Protein AF-A0A6P8Y3X9-F1 (afdb_monomer_lite)

Organism: Drosophila albomicans (NCBI:txid7291)

InterPro domains:
  IPR001878 Zinc finger, CCHC-type [PF00098] (14-30)
  IPR001878 Zinc finger, CCHC-type [PF00098] (37-53)
  IPR001878 Zinc finger, CCHC-type [PS50158] (13-30)
  IPR001878 Zinc finger, CCHC-type [PS50158] (38-53)
  IPR001878 Zinc finger, CCHC-type [SM00343] (14-30)
  IPR001878 Zinc finger, CCHC-type [SM00343] (37-53)
  IPR036875 Zinc finger, CCHC-type superfamily [SSF57756] (7-55)

Structure (mmCIF, N/CA/C/O backbone):
data_AF-A0A6P8Y3X9-F1
#
_entry.id   AF-A0A6P8Y3X9-F1
#
loop_
_atom_site.group_PDB
_atom_site.id
_atom_site.type_symbol
_atom_site.label_atom_id
_atom_site.label_alt_id
_atom_site.label_comp_id
_atom_site.label_asym_id
_atom_site.label_entity_id
_atom_site.label_seq_id
_atom_site.pdbx_PDB_ins_code
_atom_site.Cartn_x
_atom_site.Cartn_y
_atom_site.Cartn_z
_atom_site.occupancy
_atom_site.B_iso_or_equiv
_atom_site.auth_seq_id
_atom_site.auth_comp_id
_atom_site.auth_asym_id
_atom_site.auth_atom_id
_atom_site.pdbx_PDB_model_num
ATOM 1 N N . MET A 1 1 ? 25.441 -7.814 -16.741 1.00 44.72 1 MET A N 1
ATOM 2 C CA . MET A 1 1 ? 24.000 -8.150 -16.695 1.00 44.72 1 MET A CA 1
ATOM 3 C C . MET A 1 1 ? 23.579 -8.138 -15.232 1.00 44.72 1 MET A C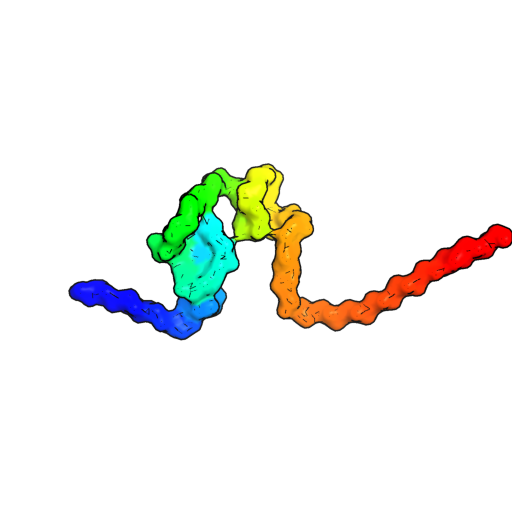 1
ATOM 5 O O . MET A 1 1 ? 24.202 -8.826 -14.435 1.00 44.72 1 MET A O 1
ATOM 9 N N . GLY A 1 2 ? 22.674 -7.224 -14.868 1.00 48.69 2 GLY A N 1
ATOM 10 C CA . GLY A 1 2 ? 22.364 -6.851 -13.485 1.00 48.69 2 GLY A CA 1
ATOM 11 C C . GLY A 1 2 ? 21.638 -7.952 -12.720 1.00 48.69 2 GLY A C 1
ATOM 12 O O . GLY A 1 2 ? 20.591 -8.424 -13.147 1.00 48.69 2 GLY A O 1
ATOM 13 N N . GLY A 1 3 ? 22.209 -8.354 -11.585 1.00 47.25 3 GLY A N 1
ATOM 14 C CA . GLY A 1 3 ? 21.597 -9.325 -10.692 1.00 47.25 3 GLY A CA 1
ATOM 15 C C . GLY A 1 3 ? 20.396 -8.721 -9.976 1.00 47.25 3 GLY A C 1
ATOM 16 O O . GLY A 1 3 ? 20.562 -7.931 -9.049 1.00 47.25 3 GLY A O 1
ATOM 17 N N . THR A 1 4 ? 19.191 -9.144 -10.343 1.00 52.66 4 THR A N 1
ATOM 18 C CA . THR A 1 4 ? 18.017 -9.058 -9.469 1.00 52.66 4 THR A CA 1
ATOM 19 C C . THR A 1 4 ? 18.179 -10.100 -8.364 1.00 52.66 4 THR A C 1
ATOM 21 O O . THR A 1 4 ? 17.532 -11.144 -8.367 1.00 52.66 4 THR A O 1
ATOM 24 N N . LYS A 1 5 ? 19.109 -9.865 -7.431 1.00 56.16 5 LYS A N 1
ATOM 25 C CA . LYS A 1 5 ? 19.138 -10.625 -6.184 1.00 56.16 5 LYS A CA 1
ATOM 26 C C . LYS A 1 5 ? 17.924 -10.162 -5.389 1.00 56.16 5 LYS A C 1
ATOM 28 O O . LYS A 1 5 ? 17.970 -9.114 -4.753 1.00 56.16 5 LYS A O 1
ATOM 33 N N . THR A 1 6 ? 16.828 -10.910 -5.461 1.00 59.91 6 THR A N 1
ATOM 34 C CA . THR A 1 6 ? 15.758 -10.851 -4.464 1.00 59.91 6 THR A CA 1
ATOM 35 C C . THR A 1 6 ? 16.357 -11.374 -3.161 1.00 59.91 6 THR A C 1
ATOM 37 O O . THR A 1 6 ? 16.225 -12.549 -2.828 1.00 59.91 6 THR A O 1
ATOM 40 N N . THR A 1 7 ? 17.151 -10.537 -2.492 1.00 61.66 7 THR A N 1
ATOM 41 C CA . THR A 1 7 ? 17.697 -10.854 -1.178 1.00 61.66 7 THR A CA 1
ATOM 42 C C . THR A 1 7 ? 16.525 -10.982 -0.216 1.00 61.66 7 THR A C 1
ATOM 44 O O . THR A 1 7 ? 15.503 -10.314 -0.368 1.00 61.66 7 THR A O 1
ATOM 47 N N . GLU A 1 8 ? 16.643 -11.865 0.765 1.00 62.62 8 GLU A N 1
ATOM 48 C CA . GLU A 1 8 ? 15.593 -12.170 1.744 1.00 62.62 8 GLU A CA 1
ATOM 49 C C . GLU A 1 8 ? 15.091 -10.913 2.491 1.00 62.62 8 GLU A C 1
ATOM 51 O O . GLU A 1 8 ? 13.970 -10.878 2.996 1.00 62.62 8 GLU A O 1
ATOM 56 N N . GLU A 1 9 ? 15.864 -9.824 2.467 1.00 62.22 9 GLU A N 1
ATOM 57 C CA . GLU A 1 9 ? 15.452 -8.489 2.904 1.00 62.22 9 GLU A CA 1
ATOM 58 C C . GLU A 1 9 ? 14.264 -7.904 2.124 1.00 62.22 9 GLU A C 1
ATOM 60 O O . GLU A 1 9 ? 13.431 -7.217 2.719 1.00 62.22 9 GLU A O 1
ATOM 65 N N . ASP A 1 10 ? 14.147 -8.153 0.816 1.00 62.12 10 ASP A N 1
ATOM 66 C CA . ASP A 1 10 ? 13.042 -7.637 -0.004 1.00 62.12 10 ASP A CA 1
ATOM 67 C C . ASP A 1 10 ? 11.692 -8.248 0.393 1.00 62.12 10 ASP A C 1
ATOM 69 O O . ASP A 1 10 ? 10.655 -7.588 0.340 1.00 62.12 10 ASP A O 1
ATOM 73 N N . ASN A 1 11 ? 11.712 -9.473 0.926 1.00 67.50 11 ASN A N 1
ATOM 74 C CA . ASN A 1 11 ? 10.528 -10.097 1.512 1.00 67.50 11 ASN A CA 1
ATOM 75 C C . ASN A 1 11 ? 9.993 -9.310 2.721 1.00 67.50 11 ASN A C 1
ATOM 77 O O . ASN A 1 11 ? 8.784 -9.288 2.971 1.00 67.50 11 ASN A O 1
ATOM 81 N N . ASN A 1 12 ? 10.867 -8.621 3.461 1.00 74.38 12 ASN A N 1
ATOM 82 C CA . ASN A 1 12 ? 10.449 -7.752 4.559 1.00 74.38 12 ASN A CA 1
ATOM 83 C C . ASN A 1 12 ? 10.096 -6.330 4.082 1.00 74.38 12 ASN A C 1
ATOM 85 O O . ASN A 1 12 ? 9.261 -5.651 4.695 1.00 74.38 12 ASN A O 1
ATOM 89 N N . ARG A 1 13 ? 10.678 -5.879 2.964 1.00 82.94 13 ARG A N 1
ATOM 90 C CA . ARG A 1 13 ? 10.383 -4.567 2.376 1.00 82.94 13 ARG A CA 1
ATOM 91 C C . ARG A 1 13 ? 8.962 -4.533 1.811 1.00 82.94 13 ARG A C 1
ATOM 93 O O . ARG A 1 13 ? 8.444 -5.490 1.240 1.00 82.94 13 ARG A O 1
ATOM 100 N N . ARG A 1 14 ? 8.295 -3.395 2.010 1.00 86.69 14 ARG A N 1
ATOM 101 C CA . ARG A 1 14 ? 6.975 -3.120 1.432 1.00 86.69 14 ARG A CA 1
ATOM 102 C C . ARG A 1 14 ? 7.141 -2.245 0.204 1.00 86.69 14 ARG A C 1
ATOM 104 O O . ARG A 1 14 ? 7.865 -1.257 0.228 1.00 86.69 14 ARG A O 1
ATOM 111 N N . CYS A 1 15 ? 6.409 -2.567 -0.846 1.00 88.94 15 CYS A N 1
ATOM 112 C CA . CYS A 1 15 ? 6.275 -1.750 -2.031 1.00 88.94 15 CYS A CA 1
ATOM 113 C C . CYS A 1 15 ? 5.687 -0.382 -1.666 1.00 88.94 15 CYS A C 1
ATOM 115 O O . CYS A 1 15 ? 4.567 -0.290 -1.169 1.00 88.94 15 CYS A O 1
ATOM 117 N N . HIS A 1 16 ? 6.407 0.697 -1.965 1.00 86.44 16 HIS A N 1
ATOM 118 C CA . HIS A 1 16 ? 5.937 2.061 -1.692 1.00 86.44 16 HIS A CA 1
ATOM 119 C C . HIS A 1 16 ? 4.745 2.476 -2.577 1.00 86.44 16 HIS A C 1
ATOM 121 O O . HIS A 1 16 ? 4.070 3.453 -2.279 1.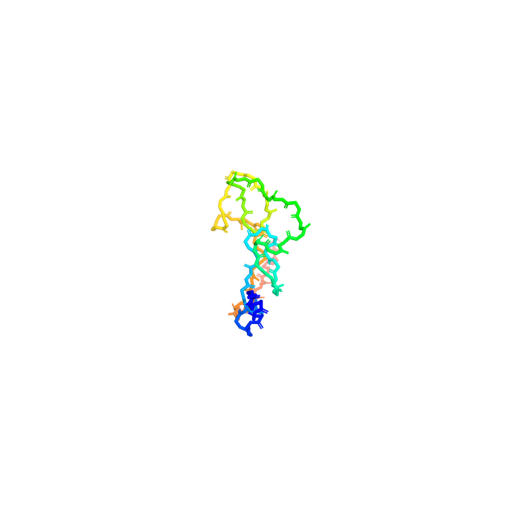00 86.44 16 HIS A O 1
ATOM 127 N N . ASN A 1 17 ? 4.449 1.738 -3.651 1.00 88.31 17 ASN A N 1
ATOM 128 C CA . ASN A 1 17 ? 3.290 2.020 -4.496 1.00 88.31 17 ASN A CA 1
ATOM 129 C C . ASN A 1 17 ? 1.999 1.401 -3.933 1.00 88.31 17 ASN A C 1
ATOM 131 O O . ASN A 1 17 ? 0.997 2.090 -3.759 1.00 88.31 17 ASN A O 1
ATOM 135 N N . CYS A 1 18 ? 2.031 0.098 -3.629 1.00 87.62 18 CYS A N 1
ATOM 136 C CA . CYS A 1 18 ? 0.841 -0.687 -3.280 1.00 87.62 18 CYS A CA 1
ATOM 137 C C . CYS A 1 18 ? 0.844 -1.267 -1.856 1.00 87.62 18 CYS A C 1
ATOM 139 O O . CYS A 1 18 ? -0.060 -2.026 -1.505 1.00 87.62 18 CYS A O 1
ATOM 141 N N . ASN A 1 19 ? 1.871 -0.968 -1.057 1.00 84.19 19 ASN A N 1
ATOM 142 C CA . ASN A 1 19 ? 2.063 -1.432 0.322 1.00 84.19 19 ASN A CA 1
ATOM 143 C C . ASN A 1 19 ? 2.109 -2.971 0.495 1.00 84.19 19 ASN A C 1
ATOM 145 O O . ASN A 1 19 ? 1.978 -3.481 1.607 1.00 84.19 19 ASN A O 1
ATOM 149 N N . SER A 1 20 ? 2.307 -3.721 -0.596 1.00 84.44 20 SER A N 1
ATOM 150 C CA . SER A 1 20 ? 2.464 -5.186 -0.589 1.00 84.44 20 SER A CA 1
ATOM 151 C C . SER A 1 20 ? 3.934 -5.581 -0.429 1.00 84.44 20 SER A C 1
ATOM 153 O O . SER A 1 20 ? 4.812 -4.798 -0.769 1.00 84.44 20 SER A O 1
ATOM 155 N N . ARG A 1 21 ? 4.216 -6.773 0.100 1.00 86.50 21 ARG A N 1
ATOM 156 C CA . ARG A 1 21 ? 5.587 -7.290 0.278 1.00 86.50 21 ARG A CA 1
ATOM 157 C C . ARG A 1 21 ? 6.058 -8.113 -0.924 1.00 86.50 21 ARG A C 1
ATOM 159 O O . ARG A 1 21 ? 5.244 -8.462 -1.780 1.00 86.50 21 ARG A O 1
ATOM 166 N N . GLY A 1 22 ? 7.358 -8.411 -0.961 1.00 87.38 22 GLY A N 1
ATOM 167 C CA . GLY A 1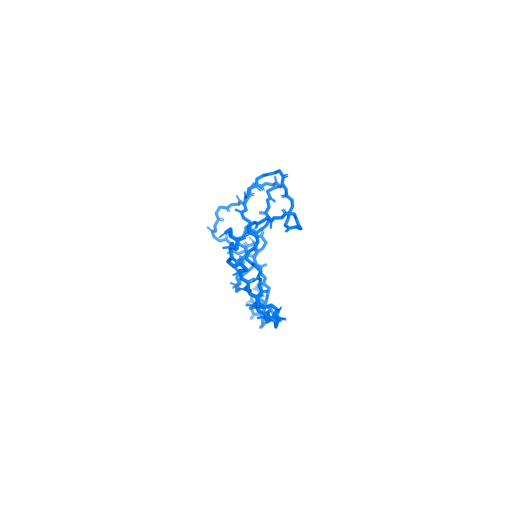 22 ? 7.986 -9.277 -1.967 1.00 87.38 22 GLY A CA 1
ATOM 168 C C . GLY A 1 22 ? 8.282 -8.594 -3.303 1.00 87.38 22 GLY A C 1
ATOM 169 O O . GLY A 1 22 ? 8.532 -9.279 -4.290 1.00 87.38 22 GLY A O 1
ATOM 170 N N . HIS A 1 23 ? 8.162 -7.264 -3.355 1.00 90.25 23 HIS A N 1
ATOM 171 C CA . HIS A 1 23 ? 8.645 -6.440 -4.458 1.00 90.25 23 HIS A CA 1
ATOM 172 C C . HIS A 1 23 ? 8.789 -4.974 -4.022 1.00 90.25 23 HIS A C 1
ATOM 174 O O . HIS A 1 23 ? 8.119 -4.500 -3.096 1.00 90.25 23 HIS A O 1
ATOM 180 N N . LEU A 1 24 ? 9.594 -4.211 -4.763 1.00 88.38 24 LEU A N 1
ATOM 181 C CA . LEU A 1 24 ? 9.736 -2.761 -4.604 1.00 88.38 24 LEU A CA 1
ATOM 182 C C . LEU A 1 24 ? 8.789 -1.988 -5.529 1.00 88.38 24 LEU A C 1
ATOM 184 O O . LEU A 1 24 ? 8.259 -2.519 -6.500 1.00 88.38 24 LEU A O 1
ATOM 188 N N . ALA A 1 25 ? 8.633 -0.683 -5.286 1.00 86.88 25 ALA A N 1
ATOM 189 C CA . ALA A 1 25 ? 7.819 0.191 -6.140 1.00 86.88 25 ALA A CA 1
ATOM 190 C C . ALA A 1 25 ? 8.273 0.217 -7.611 1.00 86.88 25 ALA A C 1
ATOM 192 O O . ALA A 1 25 ? 7.444 0.428 -8.489 1.00 86.88 25 ALA A O 1
ATOM 193 N N . LYS A 1 26 ? 9.563 -0.035 -7.870 1.00 87.06 26 LYS A N 1
ATOM 194 C CA . LYS A 1 26 ? 10.130 -0.138 -9.224 1.00 87.06 26 LYS A CA 1
ATOM 195 C C . LYS A 1 26 ? 9.606 -1.357 -9.995 1.00 87.06 26 LYS A C 1
ATOM 197 O O . LYS A 1 26 ? 9.386 -1.259 -11.192 1.00 87.06 26 LYS A O 1
ATOM 202 N N . GLU A 1 27 ? 9.323 -2.444 -9.279 1.00 89.00 27 GLU A N 1
ATOM 203 C CA . GLU A 1 27 ? 8.837 -3.720 -9.823 1.00 89.00 27 GLU A CA 1
ATOM 204 C C . GLU A 1 27 ? 7.303 -3.849 -9.727 1.00 89.00 27 GLU A C 1
ATOM 206 O O . GLU A 1 27 ? 6.717 -4.891 -10.026 1.00 89.00 27 GLU A O 1
ATOM 211 N N . CYS A 1 28 ? 6.617 -2.804 -9.253 1.00 90.56 28 CYS A N 1
ATOM 212 C CA . CYS A 1 28 ? 5.185 -2.860 -9.006 1.00 90.56 28 CYS A CA 1
ATOM 213 C C . CYS A 1 28 ? 4.393 -2.769 -10.314 1.00 90.56 28 CYS A C 1
ATOM 215 O O . CYS A 1 28 ? 4.436 -1.759 -11.008 1.00 90.56 28 CYS A O 1
ATOM 217 N N . ARG A 1 29 ? 3.588 -3.797 -10.597 1.00 91.50 29 ARG A N 1
ATOM 218 C CA . ARG A 1 29 ? 2.695 -3.845 -11.772 1.00 91.50 29 ARG A CA 1
ATOM 219 C C . ARG A 1 29 ? 1.359 -3.122 -11.574 1.00 91.50 29 ARG A C 1
ATOM 221 O O . ARG A 1 29 ? 0.533 -3.100 -12.480 1.00 91.50 29 ARG A O 1
ATOM 228 N N . LYS A 1 30 ? 1.107 -2.579 -10.379 1.00 88.94 30 LYS A N 1
ATOM 229 C CA . LYS A 1 30 ? -0.097 -1.782 -10.110 1.00 88.94 30 LYS A CA 1
ATOM 230 C C . LYS A 1 30 ? 0.069 -0.370 -10.680 1.00 88.94 30 LYS A C 1
ATOM 232 O O . LYS A 1 30 ? 1.203 0.109 -10.737 1.00 88.94 30 LYS A O 1
ATOM 237 N N . PRO A 1 31 ? -1.031 0.318 -11.039 1.00 89.00 31 PRO A N 1
ATOM 238 C CA . PRO A 1 31 ? -0.968 1.724 -11.426 1.00 89.00 31 PRO A CA 1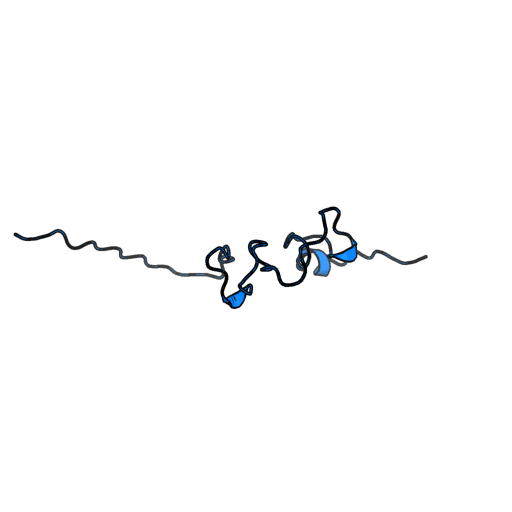
ATOM 239 C C . PRO A 1 31 ? -0.232 2.545 -10.364 1.00 89.00 31 PRO A C 1
ATOM 241 O O . PRO A 1 31 ? -0.288 2.231 -9.168 1.00 89.00 31 PRO A O 1
ATOM 244 N N . LYS A 1 32 ? 0.495 3.572 -10.811 1.00 87.31 32 LYS A N 1
ATOM 245 C CA . LYS A 1 32 ? 1.191 4.488 -9.906 1.00 87.31 32 LYS A CA 1
ATOM 246 C C . LYS A 1 32 ? 0.158 5.186 -9.024 1.00 87.31 32 LYS A C 1
ATOM 248 O O . LYS A 1 32 ? -0.859 5.658 -9.522 1.00 87.31 32 LYS A O 1
ATOM 253 N N . ARG A 1 33 ? 0.422 5.239 -7.721 1.00 85.88 33 ARG A N 1
ATOM 254 C CA . ARG A 1 33 ? -0.366 6.038 -6.782 1.00 85.88 33 ARG A CA 1
ATOM 255 C C . ARG A 1 33 ? -0.275 7.517 -7.143 1.00 85.88 33 ARG A C 1
ATOM 257 O O . ARG A 1 33 ? 0.784 7.986 -7.566 1.00 85.88 33 ARG A O 1
ATOM 264 N N . GLU A 1 34 ? -1.353 8.237 -6.871 1.00 87.88 34 GLU A N 1
ATOM 265 C CA . GLU A 1 34 ? -1.359 9.695 -6.942 1.00 87.88 34 GLU A CA 1
ATOM 266 C C . GLU A 1 34 ? -0.305 10.270 -5.976 1.00 87.88 34 GLU A C 1
ATOM 268 O O . GLU A 1 34 ? -0.255 9.860 -4.801 1.00 87.88 34 GLU A O 1
ATOM 273 N N . PRO A 1 35 ? 0.568 11.184 -6.433 1.00 85.75 35 PRO A N 1
ATOM 274 C CA . PRO A 1 35 ? 1.554 11.820 -5.571 1.00 85.75 35 PRO A CA 1
ATOM 275 C C . PRO A 1 35 ? 0.847 12.603 -4.458 1.00 85.75 35 PRO A C 1
ATOM 277 O O . PRO A 1 35 ? -0.094 13.348 -4.701 1.00 85.75 35 PRO A O 1
ATOM 280 N N . GLY A 1 36 ? 1.286 12.415 -3.213 1.00 85.88 36 GLY A N 1
ATOM 281 C CA . GLY A 1 36 ? 0.664 13.058 -2.047 1.00 85.88 36 GLY A CA 1
ATOM 282 C C . GLY A 1 36 ? -0.551 12.327 -1.465 1.00 85.88 36 GLY A C 1
ATOM 283 O O . GLY A 1 36 ? -1.069 12.750 -0.434 1.00 85.88 36 GLY A O 1
ATOM 284 N N . SER A 1 37 ? -0.975 11.202 -2.046 1.00 89.75 37 SER A N 1
ATOM 285 C CA . SER A 1 37 ? -1.984 10.351 -1.406 1.00 89.75 37 SER A CA 1
ATOM 286 C C . SER A 1 37 ? -1.445 9.715 -0.114 1.00 89.75 37 SER A C 1
ATOM 288 O O . SER A 1 37 ? -0.241 9.726 0.170 1.00 89.75 37 SER A O 1
ATOM 290 N N . CYS A 1 38 ? -2.316 9.082 0.667 1.00 89.38 38 CYS A N 1
ATOM 291 C CA . CYS A 1 38 ? -1.975 8.321 1.864 1.00 89.38 38 CYS A CA 1
ATOM 292 C C . CYS A 1 38 ? -1.384 6.947 1.510 1.00 89.38 38 CYS A C 1
ATOM 294 O O . CYS A 1 38 ? -1.918 6.232 0.658 1.00 89.38 38 CYS A O 1
ATOM 296 N N . TYR A 1 39 ? -0.266 6.555 2.129 1.00 86.81 39 TYR A N 1
ATOM 297 C CA . TYR A 1 39 ? 0.412 5.282 1.816 1.00 86.81 39 TYR A CA 1
ATOM 298 C C . TYR A 1 39 ? -0.340 4.044 2.324 1.00 86.81 39 TYR A C 1
ATOM 300 O O . TYR A 1 39 ? -0.113 2.942 1.830 1.00 86.81 39 TYR A O 1
ATOM 308 N N . ALA A 1 40 ? -1.236 4.210 3.300 1.00 84.06 40 ALA A N 1
ATOM 309 C CA . ALA A 1 40 ? -2.006 3.106 3.867 1.00 84.06 40 ALA A CA 1
ATOM 310 C C . ALA A 1 40 ? -3.339 2.858 3.144 1.00 84.06 40 ALA A C 1
ATOM 312 O O . ALA A 1 40 ? -3.701 1.696 2.973 1.00 84.06 40 ALA A O 1
ATOM 313 N N . CYS A 1 41 ? -4.062 3.909 2.733 1.00 87.00 41 CYS A N 1
ATOM 314 C CA . CYS A 1 41 ? -5.388 3.776 2.110 1.00 87.00 41 CYS A CA 1
ATOM 315 C C . CYS A 1 41 ? -5.505 4.329 0.682 1.00 87.00 41 CYS A C 1
ATOM 317 O O . CYS A 1 41 ? -6.482 4.014 0.012 1.00 87.00 41 CYS A O 1
ATOM 319 N N . GLY A 1 42 ? -4.543 5.125 0.203 1.00 87.06 42 GLY A N 1
ATOM 320 C CA . GLY A 1 42 ? -4.574 5.718 -1.141 1.00 87.06 42 GLY A CA 1
ATOM 321 C C . GLY A 1 42 ? -5.414 6.992 -1.288 1.00 87.06 42 GLY A C 1
ATOM 322 O O . GLY A 1 42 ? -5.453 7.545 -2.378 1.00 87.06 42 GLY A O 1
ATOM 323 N N . GLU A 1 43 ? -6.052 7.488 -0.225 1.00 89.12 43 GLU A N 1
ATOM 324 C CA . GLU A 1 43 ? -6.840 8.731 -0.273 1.00 89.12 43 GLU A CA 1
ATOM 325 C C . GLU A 1 43 ? -5.966 9.982 -0.134 1.00 89.12 43 GLU A C 1
ATOM 327 O O . GLU A 1 43 ? -4.915 9.946 0.504 1.00 89.12 43 GLU A O 1
ATOM 332 N N . MET A 1 44 ? -6.417 11.096 -0.706 1.00 90.88 44 MET A N 1
ATOM 333 C CA . MET A 1 44 ? -5.773 12.405 -0.569 1.00 90.88 44 MET A CA 1
ATOM 334 C C . MET A 1 44 ? -6.160 13.093 0.752 1.00 90.88 44 MET A C 1
ATOM 336 O O . MET A 1 44 ? -7.134 12.720 1.406 1.00 90.88 44 MET A O 1
ATOM 340 N N . GLY A 1 45 ? -5.393 14.116 1.142 1.00 91.50 45 GLY A N 1
ATOM 341 C CA . GLY A 1 45 ? -5.721 14.997 2.272 1.00 91.50 45 GLY A CA 1
ATOM 342 C C . GLY A 1 45 ? -5.195 14.555 3.640 1.00 91.50 45 GLY A C 1
ATOM 343 O O . GLY A 1 45 ? -5.418 15.257 4.617 1.00 91.50 45 GLY A O 1
ATOM 344 N N . HIS A 1 46 ? -4.492 13.422 3.731 1.00 92.25 46 HIS A N 1
ATOM 345 C CA . HIS A 1 46 ? -3.810 13.006 4.958 1.00 92.25 46 HIS A CA 1
ATOM 346 C C . HIS A 1 46 ? -2.591 12.125 4.667 1.00 92.25 46 HIS A C 1
ATOM 348 O O . HIS A 1 46 ? -2.529 11.421 3.655 1.00 92.25 46 HIS A O 1
ATOM 354 N N . PHE A 1 47 ? -1.636 12.105 5.595 1.00 88.94 47 PHE A N 1
ATOM 355 C CA . PHE A 1 47 ? -0.491 11.199 5.536 1.00 88.94 47 PHE A CA 1
ATOM 356 C C . PHE A 1 47 ? -0.777 9.874 6.250 1.00 88.94 47 PHE A C 1
ATOM 358 O O . PHE A 1 47 ? -1.721 9.742 7.025 1.00 88.94 47 PHE A O 1
ATOM 365 N N . ILE A 1 48 ? 0.080 8.869 6.044 1.00 85.25 48 ILE A N 1
ATOM 366 C CA . ILE A 1 48 ? -0.038 7.559 6.714 1.00 85.25 48 ILE A CA 1
ATOM 367 C C . ILE A 1 48 ? -0.096 7.661 8.247 1.00 85.25 48 ILE A C 1
ATOM 369 O O . ILE A 1 48 ? -0.736 6.828 8.890 1.00 85.25 48 ILE A O 1
ATOM 373 N N . ALA A 1 49 ? 0.540 8.687 8.819 1.00 86.12 49 ALA A N 1
ATOM 374 C CA . ALA A 1 49 ? 0.514 8.975 10.249 1.00 86.12 49 ALA A CA 1
ATOM 375 C C . ALA A 1 49 ? -0.901 9.311 10.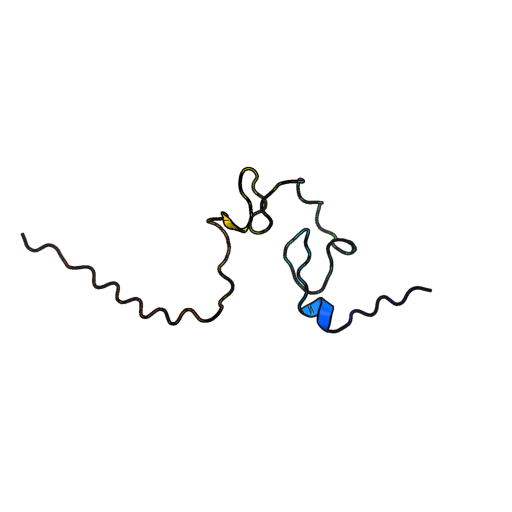753 1.00 86.12 49 ALA A C 1
ATOM 377 O O . ALA A 1 49 ? -1.288 8.867 11.831 1.00 86.12 49 ALA A O 1
ATOM 378 N N . GLU A 1 50 ? -1.690 10.004 9.934 1.00 88.00 50 GLU A N 1
ATOM 379 C CA . GLU A 1 50 ? -3.044 10.479 10.241 1.00 88.00 50 GLU A CA 1
ATOM 380 C C . GLU A 1 50 ? -4.133 9.588 9.619 1.00 88.00 50 GLU A C 1
ATOM 382 O O . GLU A 1 50 ? -5.331 9.861 9.710 1.00 88.00 50 GLU A O 1
ATOM 387 N N . CYS A 1 51 ? -3.734 8.480 8.988 1.00 89.38 51 CYS A N 1
ATOM 388 C CA . CYS A 1 51 ? -4.658 7.575 8.328 1.00 89.38 51 CYS A CA 1
ATOM 389 C C . CYS A 1 51 ? -5.492 6.789 9.340 1.00 89.38 51 CYS A C 1
ATOM 391 O O . CYS A 1 51 ? -5.049 5.783 9.905 1.00 89.38 51 CYS A O 1
ATOM 393 N N . LYS A 1 52 ? -6.758 7.188 9.492 1.00 86.81 52 LYS A N 1
ATOM 394 C CA . LYS A 1 52 ? -7.752 6.465 10.303 1.00 86.81 52 LYS A CA 1
ATOM 395 C C . LYS A 1 52 ? -8.028 5.048 9.787 1.00 86.81 52 LYS A C 1
ATOM 397 O O . LYS A 1 52 ? -8.417 4.178 10.557 1.00 86.81 52 LYS A O 1
ATOM 402 N N . LYS A 1 53 ? -7.781 4.803 8.495 1.00 82.12 53 LYS A N 1
ATOM 403 C CA . LYS A 1 53 ? -7.942 3.501 7.830 1.00 82.12 53 LYS A CA 1
ATOM 404 C C . LYS A 1 53 ? -6.683 2.626 7.888 1.00 82.12 53 LYS A C 1
ATOM 406 O O . LYS A 1 53 ? -6.666 1.561 7.267 1.00 82.12 53 LYS A O 1
ATOM 411 N N . LYS A 1 54 ? -5.614 3.026 8.601 1.00 72.88 54 LYS A N 1
ATOM 412 C CA . LYS A 1 54 ? -4.418 2.178 8.706 1.00 72.88 54 LYS A CA 1
ATOM 413 C C . LYS A 1 54 ? -4.809 0.873 9.403 1.00 72.88 54 LYS A C 1
ATOM 415 O O . LYS A 1 54 ? -5.192 0.870 10.573 1.00 72.88 54 LYS A O 1
ATOM 420 N N . LYS A 1 55 ? -4.695 -0.256 8.700 1.00 64.06 55 LYS A N 1
ATOM 421 C CA . LYS A 1 55 ? -4.738 -1.569 9.350 1.00 64.06 55 LYS A CA 1
ATOM 422 C C . LYS A 1 55 ? -3.549 -1.596 10.300 1.00 64.06 55 LYS A C 1
ATOM 424 O O . LYS A 1 55 ? -2.406 -1.620 9.840 1.00 64.06 55 LYS A O 1
ATOM 429 N N . LYS A 1 56 ? -3.806 -1.483 11.610 1.00 57.53 56 LYS A N 1
ATOM 430 C CA . LYS A 1 56 ? -2.772 -1.625 12.636 1.00 57.53 56 LYS A CA 1
ATOM 431 C C . LYS A 1 56 ? -2.125 -2.98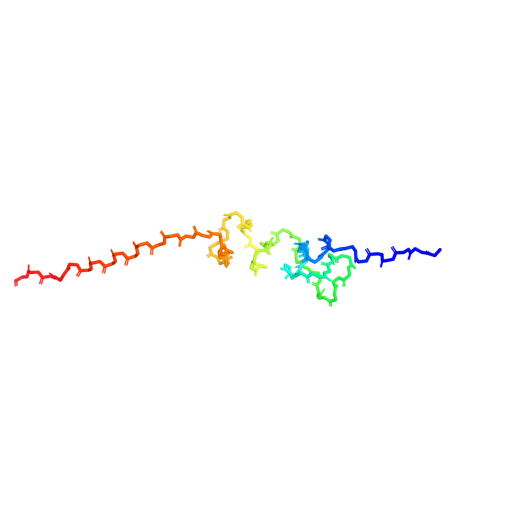2 12.381 1.00 57.53 56 LYS A C 1
ATOM 433 O O . LYS A 1 56 ? -2.749 -4.013 12.606 1.00 57.53 56 LYS A O 1
ATOM 438 N N . GLY A 1 57 ? -0.912 -2.978 11.827 1.00 54.47 57 GLY A N 1
ATOM 439 C CA . GLY A 1 57 ? -0.082 -4.169 11.844 1.00 54.47 57 GLY A CA 1
ATOM 440 C C . GLY A 1 57 ? -0.017 -4.593 13.299 1.00 54.47 57 GLY A C 1
ATOM 441 O O . GLY A 1 57 ? 0.281 -3.757 14.150 1.00 54.47 57 GLY A O 1
ATOM 442 N N . VAL A 1 58 ? -0.421 -5.827 13.573 1.00 48.97 58 VAL A N 1
ATOM 443 C CA . VAL A 1 58 ? -0.414 -6.425 14.903 1.00 48.97 58 VAL A CA 1
ATOM 444 C C . VAL A 1 58 ? 1.037 -6.461 15.386 1.00 48.97 58 VAL A C 1
ATOM 446 O O . VAL A 1 58 ? 1.757 -7.427 15.181 1.00 48.97 58 VAL A O 1
ATOM 449 N N . GLY A 1 59 ? 1.494 -5.356 15.963 1.00 50.47 59 GLY A N 1
ATOM 450 C CA . GLY A 1 59 ? 2.527 -5.339 16.976 1.00 50.47 59 GLY A CA 1
ATOM 451 C C . GLY A 1 59 ? 1.783 -5.420 18.295 1.00 50.47 59 GLY A C 1
ATOM 452 O O . GLY A 1 59 ? 1.266 -4.407 18.749 1.00 50.47 59 GLY A O 1
ATOM 453 N N . VAL A 1 60 ? 1.623 -6.644 18.801 1.00 53.78 60 VAL A N 1
ATOM 454 C CA . VAL A 1 60 ? 1.316 -6.979 20.202 1.00 53.78 60 VAL A CA 1
ATOM 455 C C . VAL A 1 60 ? 0.531 -5.914 20.986 1.00 53.78 60 VAL A C 1
ATOM 457 O O . VAL A 1 60 ? 1.037 -5.299 21.919 1.00 53.78 60 VAL A O 1
ATOM 460 N N . LEU A 1 61 ? -0.742 -5.703 20.646 1.00 52.44 61 LEU A N 1
ATOM 461 C CA . LEU A 1 61 ? -1.665 -5.104 21.607 1.00 52.44 61 LEU A CA 1
ATOM 462 C C . LEU A 1 61 ? -2.187 -6.245 22.480 1.00 52.44 61 LEU A C 1
ATOM 464 O O . LEU A 1 61 ? -3.099 -6.963 22.076 1.00 52.44 61 LEU A O 1
ATOM 468 N N . ASN A 1 62 ? -1.601 -6.405 23.669 1.00 56.19 62 ASN A N 1
ATOM 469 C CA . ASN A 1 62 ? -2.270 -7.053 24.798 1.00 56.19 62 ASN A CA 1
ATOM 470 C C . ASN A 1 62 ? -3.497 -6.204 25.152 1.00 56.19 62 ASN A C 1
ATOM 472 O O . ASN A 1 62 ? -3.454 -5.348 26.032 1.00 56.19 62 ASN A O 1
ATOM 476 N N . VAL A 1 63 ? -4.577 -6.377 24.396 1.00 55.94 63 VAL A N 1
ATOM 477 C CA . VAL A 1 63 ? -5.834 -5.688 24.642 1.00 55.94 63 VAL A CA 1
ATOM 478 C C . VAL A 1 63 ? -6.653 -6.528 25.615 1.00 55.94 63 VAL A C 1
ATOM 480 O O . VAL A 1 63 ? -7.423 -7.400 25.227 1.00 55.94 63 VAL A O 1
ATOM 483 N N . ASN A 1 64 ? -6.497 -6.252 26.909 1.00 60.75 64 ASN A N 1
ATOM 484 C CA . ASN A 1 64 ? -7.504 -6.622 27.899 1.00 60.75 64 ASN A CA 1
ATOM 485 C C . ASN A 1 64 ? -8.724 -5.716 27.644 1.00 60.75 64 ASN A C 1
ATOM 487 O O . ASN A 1 64 ? -8.857 -4.641 28.224 1.00 60.75 64 ASN A O 1
ATOM 491 N N . THR A 1 65 ? -9.552 -6.068 26.656 1.00 55.78 65 THR A N 1
ATOM 492 C CA . THR A 1 65 ? -10.749 -5.289 26.298 1.00 55.78 65 THR A CA 1
ATOM 493 C C . THR A 1 65 ? -11.862 -5.622 27.281 1.00 55.78 65 THR A C 1
ATOM 495 O O . THR A 1 65 ? -12.809 -6.336 26.974 1.00 55.78 65 THR A O 1
ATOM 498 N N . GLY A 1 66 ? -11.734 -5.085 28.493 1.00 54.19 66 GLY A N 1
ATOM 499 C CA . GLY A 1 66 ? -12.827 -4.977 29.449 1.00 54.19 66 GLY A CA 1
ATOM 500 C C . GLY A 1 66 ? -13.809 -3.897 29.005 1.00 54.19 66 GLY A C 1
ATOM 501 O O . GLY A 1 66 ? -13.822 -2.804 29.560 1.00 54.19 66 GLY A O 1
ATOM 502 N N . LEU A 1 67 ? -14.630 -4.189 27.995 1.00 58.28 67 LEU A N 1
ATOM 503 C CA . LEU A 1 67 ? -15.847 -3.422 27.727 1.00 58.28 67 LEU A CA 1
ATOM 504 C C . LEU A 1 67 ? -16.933 -3.885 28.713 1.00 58.28 67 LEU A C 1
ATOM 506 O O . LEU A 1 67 ? -17.837 -4.630 28.346 1.00 58.28 67 LEU A O 1
ATOM 510 N N . ASN A 1 68 ? -16.825 -3.477 29.984 1.00 56.44 68 ASN A N 1
ATOM 511 C CA . ASN A 1 68 ? -17.945 -3.562 30.924 1.00 56.44 68 ASN A CA 1
ATOM 512 C C . ASN A 1 68 ? -18.864 -2.364 30.658 1.00 56.44 68 ASN A C 1
ATOM 514 O O . ASN A 1 68 ? -18.663 -1.271 31.188 1.00 56.44 68 ASN A O 1
ATOM 518 N N . ASN A 1 69 ? -19.827 -2.568 29.760 1.00 63.03 69 ASN A N 1
ATOM 519 C CA . ASN A 1 69 ? -20.913 -1.624 29.555 1.00 63.03 69 ASN A CA 1
ATOM 520 C C . ASN A 1 69 ? -21.855 -1.718 30.757 1.00 63.03 69 ASN A C 1
ATOM 522 O O . ASN A 1 69 ? -22.606 -2.680 30.908 1.00 63.03 69 ASN A O 1
ATOM 526 N N . ASN A 1 70 ? -21.761 -0.710 31.618 1.00 69.25 70 ASN A N 1
ATOM 527 C CA . ASN A 1 70 ? -22.642 -0.474 32.747 1.00 69.25 70 ASN A CA 1
ATOM 528 C C . ASN A 1 70 ? -24.080 -0.279 32.231 1.00 69.25 70 ASN A C 1
ATOM 530 O O . ASN A 1 70 ? -24.375 0.702 31.547 1.00 69.25 70 ASN A O 1
ATOM 534 N N . TYR A 1 71 ? -24.950 -1.253 32.503 1.00 66.06 71 TYR A N 1
ATOM 535 C CA . TYR A 1 71 ? -26.370 -1.156 32.196 1.00 66.06 71 TYR A CA 1
ATOM 536 C C . TYR A 1 71 ? -27.032 -0.125 33.112 1.00 66.06 71 TYR A C 1
ATOM 538 O O . TYR A 1 71 ? -26.850 -0.137 34.327 1.00 66.06 71 TYR A O 1
ATOM 546 N N . ASN A 1 72 ? -27.803 0.742 32.465 1.00 60.03 72 ASN A N 1
ATOM 547 C CA . ASN A 1 72 ? -28.659 1.785 33.005 1.00 60.03 72 ASN A CA 1
ATOM 548 C C . ASN A 1 72 ? -29.505 1.293 34.195 1.00 60.03 72 ASN A C 1
ATOM 550 O O . ASN A 1 72 ? -30.393 0.461 34.015 1.00 60.03 72 ASN A O 1
ATOM 554 N N . ALA A 1 73 ? -29.238 1.827 35.387 1.00 52.28 73 ALA A N 1
ATOM 555 C CA . ALA A 1 73 ? -30.171 1.789 36.504 1.00 52.28 73 ALA A CA 1
ATOM 556 C C . ALA A 1 73 ? -31.014 3.072 36.459 1.00 52.28 73 ALA A C 1
ATOM 558 O O . ALA A 1 73 ? -30.537 4.146 36.830 1.00 52.28 73 ALA A O 1
ATOM 559 N N . SER A 1 74 ? -32.244 2.941 35.960 1.00 52.56 74 SER A N 1
ATOM 560 C CA . SER A 1 74 ? -33.364 3.848 36.238 1.00 52.56 74 SER A CA 1
ATOM 561 C C . SER A 1 74 ? -34.379 3.104 37.092 1.00 52.56 74 SER A C 1
ATOM 563 O O . SER A 1 74 ? -34.576 1.899 36.813 1.00 52.56 74 SER A O 1
#

Secondary structure (DSSP, 8-state):
-------HHHHHSBPTTT--BSS-GGG--SPPPPTTS-TTT--SS--GGG-TT-----S---------------

Radius of gyration: 19.38 Å; chains: 1; bounding box: 57×27×53 Å

pLDDT: mean 74.42, std 15.52, range [44.72, 92.25]

Sequence (74 aa):
MGGTKTTEEDNNRRCHNCNSRGHLAKECRKPKREPGSCYACGEMGHFIAECKKKKKGVGVLNVNTGLNNNYNAS

Foldseek 3Di:
DDDPPLDVVQQVDAAQAQRHGSDHVVPDPDPGQDPQAESQPSHHDDYVVPDPNHPPPPPDDPDPPPPPDDDDDD